Protein AF-A0A6S5NQM1-F1 (afdb_monomer_lite)

Organism: Escherichia coli (NCBI:txid562)

Radius of gyration: 15.1 Å; chains: 1; bounding box: 32×32×39 Å

Foldseek 3Di:
DCVVVVQDDDPVPQDPLNVLVSLLVVLVVDDDPPCNVVVSVVSNVLSVLVVVLVVLCCAADPVHDDPHHDDPVVVVVSVVSVVVSVVVSVVSD

Structure (mmCIF, N/CA/C/O backbone):
data_AF-A0A6S5NQM1-F1
#
_entry.id   AF-A0A6S5NQM1-F1
#
loop_
_atom_site.group_PDB
_atom_site.id
_atom_site.type_symbol
_atom_site.label_atom_id
_atom_site.label_alt_id
_atom_site.label_comp_id
_atom_site.label_asym_id
_atom_site.label_entity_id
_atom_site.label_seq_id
_atom_site.pdbx_PDB_ins_code
_atom_site.Cartn_x
_atom_site.Cartn_y
_atom_site.Cartn_z
_atom_site.occupancy
_atom_site.B_iso_or_equiv
_atom_site.auth_seq_id
_atom_site.auth_comp_id
_atom_site.auth_asym_id
_atom_site.auth_atom_id
_atom_site.pdbx_PDB_model_num
ATOM 1 N N . MET A 1 1 ? 1.846 -8.468 12.849 1.00 77.06 1 MET A N 1
ATOM 2 C CA . MET A 1 1 ? 0.990 -7.289 12.619 1.00 77.06 1 MET A CA 1
ATOM 3 C C . MET A 1 1 ? -0.473 -7.654 12.806 1.00 77.06 1 MET A C 1
ATOM 5 O O . MET A 1 1 ? -0.823 -7.840 13.954 1.00 77.06 1 MET A O 1
ATOM 9 N N . CYS A 1 2 ? -1.292 -7.901 11.774 1.00 83.44 2 CYS A N 1
ATOM 10 C CA . CYS A 1 2 ? -2.748 -8.119 11.923 1.00 83.44 2 CYS A CA 1
ATOM 11 C C . CYS A 1 2 ? -3.166 -9.084 13.055 1.00 83.44 2 CYS A C 1
ATOM 13 O O . CYS A 1 2 ? -3.970 -8.720 13.908 1.00 83.44 2 CYS A O 1
ATOM 15 N N . ALA A 1 3 ? -2.562 -10.277 13.123 1.00 84.12 3 ALA A N 1
ATOM 16 C CA . ALA A 1 3 ? -2.872 -11.265 14.162 1.00 84.12 3 ALA A CA 1
ATOM 17 C C . ALA A 1 3 ? -2.595 -10.774 15.599 1.00 84.12 3 ALA A C 1
ATOM 19 O O . ALA A 1 3 ? -3.320 -11.148 16.516 1.00 84.12 3 ALA A O 1
ATOM 20 N N . ASN A 1 4 ? -1.591 -9.910 15.796 1.00 85.12 4 ASN A N 1
ATOM 21 C CA . ASN A 1 4 ? -1.238 -9.368 17.115 1.00 85.12 4 ASN A CA 1
ATOM 22 C C . ASN A 1 4 ? -2.294 -8.379 17.638 1.00 85.12 4 ASN A C 1
ATOM 24 O O . ASN A 1 4 ? -2.382 -8.184 18.844 1.00 85.12 4 ASN A O 1
ATOM 28 N N . HIS A 1 5 ? -3.105 -7.798 16.746 1.00 84.50 5 HIS A N 1
ATOM 29 C CA . HIS A 1 5 ? -4.158 -6.824 17.069 1.00 84.50 5 HIS A CA 1
ATOM 30 C C . HIS A 1 5 ? -5.561 -7.430 16.894 1.00 84.50 5 HIS A C 1
ATOM 32 O O . HIS A 1 5 ? -6.550 -6.715 16.771 1.00 84.50 5 HIS A O 1
ATOM 38 N N . GLY A 1 6 ? -5.665 -8.765 16.844 1.00 85.50 6 GLY A N 1
ATOM 39 C CA . GLY A 1 6 ? -6.947 -9.465 16.720 1.00 85.50 6 GLY A CA 1
ATOM 40 C C . GLY A 1 6 ? -7.637 -9.304 15.360 1.00 85.50 6 GLY A C 1
ATOM 41 O O . GLY A 1 6 ? -8.805 -9.663 15.224 1.00 85.50 6 GLY A O 1
ATOM 42 N N . ILE A 1 7 ? -6.937 -8.798 14.341 1.00 89.00 7 ILE A N 1
ATOM 43 C CA . ILE A 1 7 ? -7.475 -8.663 12.986 1.00 89.00 7 ILE A CA 1
ATOM 44 C C . ILE A 1 7 ? -7.428 -10.041 12.320 1.00 89.00 7 ILE A C 1
ATOM 46 O O . ILE A 1 7 ? -6.352 -10.566 12.013 1.00 89.00 7 ILE A O 1
ATOM 50 N N . ALA A 1 8 ? -8.604 -10.633 12.102 1.00 88.50 8 ALA A N 1
ATOM 51 C CA . ALA A 1 8 ? -8.737 -11.909 11.410 1.00 88.50 8 ALA A CA 1
ATOM 52 C C . ALA A 1 8 ? -8.266 -11.781 9.954 1.00 88.50 8 ALA A C 1
ATOM 54 O O . ALA A 1 8 ? -8.659 -10.856 9.249 1.00 88.50 8 ALA A O 1
ATOM 55 N N . THR A 1 9 ? -7.434 -12.722 9.510 1.00 86.56 9 THR A N 1
ATOM 56 C CA . THR A 1 9 ? -6.907 -12.775 8.139 1.00 86.56 9 THR A CA 1
ATOM 57 C C . THR A 1 9 ? -7.139 -14.157 7.541 1.00 86.56 9 THR A C 1
ATOM 59 O O . THR A 1 9 ? -7.201 -15.160 8.254 1.00 86.56 9 THR A O 1
ATOM 62 N N . ASN A 1 10 ? -7.252 -14.213 6.223 1.00 84.44 10 ASN A N 1
ATOM 63 C CA . ASN A 1 10 ? -7.341 -15.415 5.421 1.00 84.44 10 ASN A CA 1
ATOM 64 C C . ASN A 1 10 ? -6.124 -15.476 4.493 1.00 84.44 10 ASN A C 1
ATOM 66 O O . ASN A 1 10 ? -6.065 -14.789 3.477 1.00 84.44 10 ASN A O 1
ATOM 70 N N . SER A 1 11 ? -5.171 -16.354 4.804 1.00 73.75 11 SER A N 1
ATOM 71 C CA . SER A 1 11 ? -3.920 -16.506 4.047 1.00 73.75 11 SER A CA 1
ATOM 72 C C . SER A 1 11 ? -4.097 -16.900 2.574 1.00 73.75 11 SER A C 1
ATOM 74 O O . SER A 1 11 ? -3.153 -16.775 1.800 1.00 73.75 11 SER A O 1
ATOM 76 N N . THR A 1 12 ? -5.281 -17.376 2.178 1.00 73.62 12 THR A N 1
ATOM 77 C CA . THR A 1 12 ? -5.590 -17.750 0.789 1.00 73.62 12 THR A CA 1
ATOM 78 C C . THR A 1 12 ? -6.136 -16.570 -0.018 1.00 73.62 12 THR A C 1
ATOM 80 O O . THR A 1 12 ? -5.904 -16.497 -1.221 1.00 73.62 12 THR A O 1
ATOM 83 N N . ASN A 1 13 ? -6.832 -15.634 0.634 1.00 73.31 13 ASN A N 1
ATOM 84 C CA . ASN A 1 13 ? -7.570 -14.558 -0.036 1.00 73.31 13 ASN A CA 1
ATOM 85 C C . ASN A 1 13 ? -6.988 -13.160 0.224 1.00 73.31 13 ASN A C 1
ATOM 87 O O . ASN A 1 13 ? -7.162 -12.260 -0.599 1.00 73.31 13 ASN A O 1
ATOM 91 N N . ASP A 1 14 ? -6.261 -12.978 1.325 1.00 79.25 14 ASP A N 1
ATOM 92 C CA . ASP A 1 14 ? -5.743 -11.678 1.736 1.00 79.25 14 ASP A CA 1
ATOM 93 C C . ASP A 1 14 ? -4.311 -11.494 1.242 1.00 79.25 14 ASP A C 1
ATOM 95 O O . ASP A 1 14 ? -3.323 -11.796 1.915 1.00 79.25 14 ASP A O 1
ATOM 99 N N . ASN A 1 15 ? -4.199 -10.962 0.028 1.00 77.25 15 ASN A N 1
ATOM 100 C CA . ASN A 1 15 ? -2.942 -10.401 -0.452 1.00 77.25 15 ASN A CA 1
ATOM 101 C C . ASN A 1 15 ? -2.606 -9.094 0.294 1.00 77.25 15 ASN A C 1
ATOM 103 O O . ASN A 1 15 ? -3.413 -8.559 1.051 1.00 77.25 15 ASN A O 1
ATOM 107 N N . VAL A 1 16 ? -1.407 -8.551 0.075 1.00 78.31 16 VAL A N 1
ATOM 108 C CA . VAL A 1 16 ? -0.935 -7.335 0.764 1.00 78.31 16 VAL A CA 1
ATOM 109 C C . VAL A 1 16 ? -1.943 -6.161 0.696 1.00 78.31 16 VAL A C 1
ATOM 111 O O . VAL A 1 16 ? -2.236 -5.585 1.744 1.00 78.31 16 VAL A O 1
ATOM 114 N N . PRO A 1 17 ? -2.542 -5.824 -0.467 1.00 74.88 17 PRO A N 1
ATOM 115 C CA . PRO A 1 17 ? -3.643 -4.852 -0.528 1.00 74.88 17 PRO A CA 1
ATOM 116 C C . PRO A 1 17 ? -4.887 -5.224 0.304 1.00 74.88 17 PRO A C 1
ATOM 118 O O . PRO A 1 17 ? -5.496 -4.352 0.930 1.00 74.88 17 PRO A O 1
ATOM 121 N N . GLY A 1 18 ? -5.262 -6.507 0.329 1.00 79.31 18 GLY A N 1
ATOM 122 C CA . GLY A 1 18 ? -6.357 -7.027 1.153 1.00 79.31 18 GLY A CA 1
ATOM 123 C C . GLY A 1 18 ? -6.101 -6.835 2.649 1.00 79.31 18 GLY A C 1
ATOM 124 O O . GLY A 1 18 ? -6.956 -6.309 3.359 1.00 79.31 18 GLY A O 1
ATOM 125 N N . LEU A 1 19 ? -4.882 -7.128 3.112 1.00 84.62 19 LEU A N 1
ATOM 126 C CA . LEU A 1 19 ? -4.475 -6.915 4.505 1.00 84.62 19 LEU A CA 1
ATOM 127 C C . LEU A 1 19 ? -4.575 -5.438 4.921 1.00 84.62 19 LEU A C 1
ATOM 129 O O . LEU A 1 19 ? -5.066 -5.135 6.006 1.00 84.62 19 LEU A O 1
ATOM 133 N N . LEU A 1 20 ? -4.185 -4.507 4.046 1.00 84.25 20 LEU A N 1
ATOM 134 C CA . LEU A 1 20 ? -4.324 -3.066 4.299 1.00 84.25 20 LEU A CA 1
ATOM 135 C C . LEU A 1 20 ? -5.784 -2.614 4.400 1.00 84.25 20 LEU A C 1
ATOM 137 O O . LEU A 1 20 ? -6.106 -1.704 5.168 1.00 84.25 20 LEU A O 1
ATOM 141 N N . SER A 1 21 ? -6.675 -3.257 3.646 1.00 83.62 21 SER A N 1
ATOM 142 C CA . SER A 1 21 ? -8.112 -2.988 3.724 1.00 83.62 21 SER A CA 1
ATOM 143 C C . SER A 1 21 ? -8.686 -3.427 5.074 1.00 83.62 21 SER A C 1
ATOM 145 O O . SER A 1 21 ? -9.461 -2.680 5.670 1.00 83.62 21 SER A O 1
ATOM 147 N N . LEU A 1 22 ? -8.250 -4.581 5.594 1.00 88.31 22 LEU A N 1
ATOM 148 C CA . LEU A 1 22 ? -8.622 -5.060 6.930 1.00 88.31 22 LEU A CA 1
ATOM 149 C C . LEU A 1 22 ? -8.110 -4.130 8.036 1.00 88.31 22 LEU A C 1
ATOM 151 O O . LEU A 1 22 ? -8.860 -3.787 8.945 1.00 88.31 22 LEU A O 1
ATOM 155 N N . ILE A 1 23 ? -6.867 -3.659 7.920 1.00 88.81 23 ILE A N 1
ATOM 156 C CA . ILE A 1 23 ? -6.294 -2.673 8.848 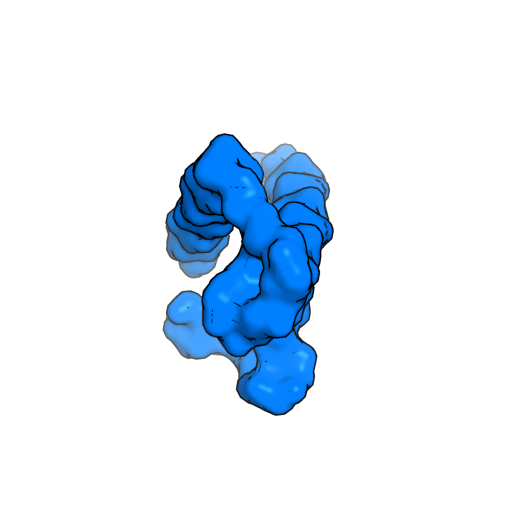1.00 88.81 23 ILE A CA 1
ATOM 157 C C . ILE A 1 23 ? -7.097 -1.372 8.818 1.00 88.81 23 ILE A C 1
ATOM 159 O O . ILE A 1 23 ? -7.460 -0.841 9.860 1.00 88.81 23 ILE A O 1
ATOM 163 N N . THR A 1 24 ? -7.453 -0.884 7.629 1.00 87.56 24 THR A N 1
ATOM 164 C CA . THR A 1 24 ? -8.273 0.330 7.496 1.00 87.56 24 THR A CA 1
ATOM 165 C C . THR A 1 24 ? -9.654 0.157 8.135 1.00 87.56 24 THR A C 1
ATOM 167 O O . THR A 1 24 ? -10.186 1.111 8.692 1.00 87.56 24 THR A O 1
ATOM 170 N N . ALA A 1 25 ? -10.256 -1.034 8.051 1.00 88.12 25 ALA A N 1
ATOM 171 C CA . ALA A 1 25 ? -11.521 -1.324 8.723 1.00 88.12 25 ALA A CA 1
ATOM 172 C C . ALA A 1 25 ? -11.359 -1.314 10.250 1.00 88.12 25 ALA A C 1
ATOM 174 O O . ALA A 1 25 ? -12.129 -0.641 10.921 1.00 88.12 25 ALA A O 1
ATOM 175 N N . HIS A 1 26 ? -10.314 -1.960 10.771 1.00 89.00 26 HIS A N 1
ATOM 176 C CA . HIS A 1 26 ? -10.002 -1.959 12.201 1.00 89.00 26 HIS A CA 1
ATOM 177 C C . HIS A 1 26 ? -9.797 -0.540 12.757 1.00 89.00 26 HIS A C 1
ATOM 179 O O . HIS A 1 26 ? -10.367 -0.184 13.782 1.00 89.00 26 HIS A O 1
ATOM 185 N N . LEU A 1 27 ? -9.040 0.303 12.048 1.00 88.56 27 LEU A N 1
ATOM 186 C CA . LEU A 1 27 ? -8.771 1.679 12.478 1.00 88.56 27 LEU A CA 1
ATOM 187 C C . LEU A 1 27 ? -10.021 2.575 12.477 1.00 88.56 27 LEU A C 1
ATOM 189 O O . LEU A 1 27 ? -10.059 3.555 13.211 1.00 88.56 27 LEU A O 1
ATOM 193 N N . LYS A 1 28 ? -11.048 2.263 11.675 1.00 88.56 28 LYS A N 1
ATOM 194 C CA . LYS A 1 28 ? -12.318 3.015 11.672 1.00 88.56 28 LYS A CA 1
ATOM 195 C C . LYS A 1 28 ? -13.154 2.800 12.927 1.00 88.56 28 LYS A C 1
ATOM 197 O O . LYS A 1 28 ? -13.990 3.648 13.224 1.00 88.56 28 LYS A O 1
ATOM 202 N N . ASP A 1 29 ? -12.944 1.688 13.624 1.00 88.75 29 ASP A N 1
ATOM 203 C CA . ASP A 1 29 ? -13.645 1.385 14.871 1.00 88.75 29 ASP A CA 1
ATOM 204 C C . ASP A 1 29 ? -13.005 2.107 16.073 1.00 88.75 29 ASP A C 1
ATOM 206 O O . ASP A 1 29 ? -13.583 2.141 17.161 1.00 88.75 29 ASP A O 1
ATOM 210 N N . LEU A 1 30 ? -11.820 2.705 15.885 1.00 86.50 30 LEU A N 1
ATOM 211 C CA . LEU A 1 30 ? -11.149 3.518 16.894 1.00 86.50 30 LEU A CA 1
ATOM 212 C C . LEU A 1 30 ? -11.720 4.949 16.925 1.00 86.50 30 LEU A C 1
ATOM 214 O O . LEU A 1 30 ? -12.165 5.462 15.895 1.00 86.50 30 LEU A O 1
ATOM 218 N N . PRO A 1 31 ? -11.694 5.626 18.091 1.00 88.12 31 PRO A N 1
ATOM 219 C CA . PRO A 1 31 ? -12.129 7.015 18.200 1.00 88.12 31 PRO A CA 1
ATOM 220 C C . PRO A 1 31 ? -11.383 7.935 17.229 1.00 88.12 31 PRO A C 1
ATOM 222 O O . PRO A 1 31 ? -10.161 7.868 17.116 1.00 88.12 31 PRO A O 1
ATOM 225 N N . ASP A 1 32 ? -12.126 8.816 16.562 1.00 89.06 32 ASP A N 1
ATOM 226 C CA . ASP A 1 32 ? -11.553 9.827 15.675 1.00 89.06 32 ASP A CA 1
ATOM 227 C C . ASP A 1 32 ? -10.964 10.987 16.485 1.00 89.06 32 ASP A C 1
ATOM 229 O O . ASP A 1 32 ? -11.647 11.593 17.313 1.00 89.06 32 ASP A O 1
ATOM 233 N N . ASP A 1 33 ? -9.694 11.299 16.232 1.00 87.69 33 ASP A N 1
ATOM 234 C CA . ASP A 1 33 ? -8.968 12.429 16.817 1.00 87.69 33 ASP A CA 1
ATOM 235 C C . ASP A 1 33 ? -8.899 13.644 15.868 1.00 87.69 33 ASP A C 1
ATOM 237 O O . ASP A 1 33 ? -8.214 14.627 16.155 1.00 87.69 33 ASP A O 1
ATOM 241 N N . GLY A 1 34 ? -9.634 13.596 14.750 1.00 89.81 34 GLY A N 1
ATOM 242 C CA . GLY A 1 34 ? -9.777 14.669 13.766 1.00 89.81 34 GLY A CA 1
ATOM 243 C C . GLY A 1 34 ? -8.912 14.500 12.517 1.00 89.81 34 GLY A C 1
ATOM 244 O O . GLY A 1 34 ? -8.995 15.331 11.615 1.00 89.81 34 GLY A O 1
ATOM 245 N N . ARG A 1 35 ? -8.092 13.442 12.436 1.00 90.31 35 ARG A N 1
ATOM 246 C CA . ARG A 1 35 ? -7.184 13.189 11.298 1.00 90.31 35 ARG A CA 1
ATOM 247 C C . ARG A 1 35 ? -7.602 12.008 10.416 1.00 90.31 35 ARG A C 1
ATOM 249 O O . ARG A 1 35 ? -6.940 11.726 9.412 1.00 90.31 35 ARG A O 1
ATOM 256 N N . ASN A 1 36 ? -8.663 11.288 10.787 1.00 90.69 36 ASN A N 1
ATOM 257 C CA . ASN A 1 36 ? -9.006 10.000 10.180 1.00 90.69 36 ASN A CA 1
ATOM 258 C C . ASN A 1 36 ? -9.274 10.081 8.674 1.00 90.69 36 ASN A C 1
ATOM 260 O O . ASN A 1 36 ? -8.899 9.166 7.939 1.00 90.69 36 ASN A O 1
ATOM 264 N N . GLU A 1 37 ? -9.882 11.165 8.185 1.00 90.94 37 GLU A N 1
ATOM 265 C CA . GLU A 1 37 ? -10.151 11.333 6.753 1.00 90.94 37 GLU A CA 1
ATOM 266 C C . GLU A 1 37 ? -8.861 11.272 5.919 1.00 90.94 37 GLU A C 1
ATOM 268 O O . GLU A 1 37 ? -8.753 10.459 4.989 1.00 90.94 37 GLU A O 1
ATOM 273 N N . ASP A 1 38 ? -7.865 12.077 6.294 1.00 92.25 38 ASP A N 1
ATOM 274 C CA . ASP A 1 38 ? -6.581 12.154 5.601 1.00 92.25 38 ASP A CA 1
ATOM 275 C C . ASP A 1 38 ? -5.783 10.858 5.756 1.00 92.25 38 ASP A C 1
ATOM 277 O O . ASP A 1 38 ? -5.267 10.330 4.767 1.00 92.25 38 ASP A O 1
ATOM 281 N N . VAL A 1 39 ? -5.758 10.274 6.959 1.00 91.44 39 VAL A N 1
ATOM 282 C CA . VAL A 1 39 ? -5.085 8.989 7.204 1.00 91.44 39 VAL A CA 1
ATOM 283 C C . VAL A 1 39 ? -5.688 7.885 6.341 1.00 91.44 39 VAL A C 1
ATOM 285 O O . VAL A 1 39 ? -4.964 7.171 5.645 1.00 91.44 39 VAL A O 1
ATOM 288 N N . PHE A 1 40 ? -7.014 7.757 6.289 1.00 91.25 40 PHE A N 1
ATOM 289 C CA . PHE A 1 40 ? -7.650 6.730 5.467 1.00 91.25 40 PHE A CA 1
ATOM 290 C C . PHE A 1 40 ? -7.471 6.995 3.971 1.00 91.25 40 PHE A C 1
ATOM 292 O O . PHE A 1 40 ? -7.419 6.054 3.173 1.00 91.25 40 PHE A O 1
ATOM 299 N N . LYS A 1 41 ? -7.381 8.255 3.538 1.00 91.75 41 LYS A N 1
ATOM 300 C CA . LYS A 1 41 ? -7.042 8.598 2.149 1.00 91.75 41 LYS A CA 1
ATOM 301 C C . LYS A 1 41 ? -5.604 8.195 1.807 1.00 91.75 41 LYS A C 1
ATOM 303 O O . LYS A 1 41 ? -5.369 7.627 0.734 1.00 91.75 41 LYS A O 1
ATOM 308 N N . MET A 1 42 ? -4.666 8.413 2.728 1.00 91.81 42 MET A N 1
ATOM 309 C CA . MET A 1 42 ? -3.280 7.968 2.595 1.00 91.81 42 MET A CA 1
ATOM 310 C C . MET A 1 42 ? -3.186 6.441 2.535 1.00 91.81 42 MET A C 1
ATOM 312 O O . MET A 1 42 ? -2.589 5.921 1.599 1.00 91.81 42 MET A O 1
ATOM 316 N N . LEU A 1 43 ? -3.842 5.710 3.443 1.00 90.75 43 LEU A N 1
ATOM 317 C CA . LEU A 1 43 ? -3.829 4.239 3.453 1.00 90.75 43 LEU A CA 1
ATOM 318 C C . LEU A 1 43 ? -4.384 3.634 2.154 1.00 90.75 43 LEU A C 1
ATOM 320 O O . LEU A 1 43 ? -3.800 2.695 1.612 1.00 90.75 43 LEU A O 1
ATOM 324 N N . ARG A 1 44 ? -5.459 4.207 1.590 1.00 89.62 44 ARG A N 1
ATOM 325 C CA . ARG A 1 44 ? -5.981 3.782 0.276 1.00 89.62 44 ARG A CA 1
ATOM 326 C C . ARG A 1 44 ? -4.968 4.009 -0.848 1.00 89.62 44 ARG A C 1
ATOM 328 O O . ARG A 1 44 ? -4.782 3.133 -1.689 1.00 89.62 44 ARG A O 1
ATOM 335 N N . SER A 1 45 ? -4.297 5.159 -0.850 1.00 92.00 45 SER A N 1
ATOM 336 C CA . SER A 1 45 ? -3.243 5.464 -1.829 1.00 92.00 45 SER A CA 1
ATOM 337 C C . SER A 1 45 ? -2.061 4.498 -1.694 1.00 92.00 45 SER A C 1
ATOM 339 O O . SER A 1 45 ? -1.574 3.967 -2.691 1.00 92.00 45 SER A O 1
ATOM 341 N N . SER A 1 46 ? -1.661 4.185 -0.460 1.00 92.25 46 SER A N 1
ATOM 342 C CA . SER A 1 46 ? -0.628 3.194 -0.157 1.00 92.25 46 SER A CA 1
ATOM 343 C C . SER A 1 46 ? -0.998 1.800 -0.665 1.00 92.25 46 SER A C 1
ATOM 345 O O . SER A 1 46 ? -0.151 1.120 -1.239 1.00 92.25 46 SER A O 1
ATOM 347 N N . ALA A 1 47 ? -2.260 1.378 -0.542 1.00 88.94 47 ALA A N 1
ATOM 348 C CA . ALA A 1 47 ? -2.713 0.099 -1.090 1.00 88.94 47 ALA A CA 1
ATOM 349 C C . ALA A 1 47 ? -2.569 0.037 -2.624 1.00 88.94 47 ALA A C 1
ATOM 351 O O . ALA A 1 47 ? -2.095 -0.971 -3.155 1.00 88.94 47 ALA A O 1
ATOM 352 N N . ALA A 1 48 ? -2.906 1.120 -3.335 1.00 90.56 48 ALA A N 1
ATOM 353 C CA . ALA A 1 48 ? -2.720 1.212 -4.786 1.00 90.56 48 ALA A CA 1
ATOM 354 C C . ALA A 1 48 ? -1.233 1.163 -5.185 1.00 90.56 48 ALA A C 1
ATOM 356 O O . ALA A 1 48 ? -0.861 0.455 -6.122 1.00 90.56 48 ALA A O 1
ATOM 357 N N . ILE A 1 49 ? -0.370 1.850 -4.431 1.00 92.62 49 ILE A N 1
ATOM 358 C CA . ILE A 1 49 ? 1.087 1.809 -4.608 1.00 92.62 49 ILE A CA 1
ATOM 359 C C . ILE A 1 49 ? 1.621 0.382 -4.429 1.00 92.62 49 ILE A C 1
ATOM 361 O O . ILE A 1 49 ? 2.341 -0.121 -5.292 1.00 92.62 49 ILE A O 1
ATOM 365 N N . LEU A 1 50 ? 1.253 -0.297 -3.337 1.00 91.62 50 LEU A N 1
ATOM 366 C CA . LEU A 1 50 ? 1.699 -1.667 -3.069 1.00 91.62 50 LEU A CA 1
ATOM 367 C C . LEU A 1 50 ? 1.207 -2.649 -4.134 1.00 91.62 50 LEU A C 1
ATOM 369 O O . LEU A 1 50 ? 1.938 -3.570 -4.497 1.00 91.62 50 LEU A O 1
ATOM 373 N N . HIS A 1 51 ? 0.003 -2.441 -4.672 1.00 89.31 51 HIS A N 1
ATOM 374 C CA . HIS A 1 51 ? -0.490 -3.218 -5.804 1.00 89.31 51 HIS A CA 1
ATOM 375 C C . HIS A 1 51 ? 0.402 -3.042 -7.045 1.00 89.31 51 HIS A C 1
ATOM 377 O O . HIS A 1 51 ? 0.804 -4.033 -7.656 1.00 89.31 51 HIS A O 1
ATOM 383 N N . GLY A 1 52 ? 0.782 -1.802 -7.376 1.00 90.50 52 GLY A N 1
ATOM 384 C CA . GLY A 1 52 ? 1.724 -1.513 -8.461 1.00 90.50 52 GLY A CA 1
ATOM 385 C C . GLY A 1 52 ? 3.092 -2.168 -8.246 1.00 90.50 52 GLY A C 1
ATOM 386 O O . GLY A 1 52 ? 3.623 -2.810 -9.149 1.00 90.50 52 GLY A O 1
ATOM 387 N N . ILE A 1 53 ? 3.630 -2.102 -7.028 1.00 90.62 53 ILE A N 1
ATOM 388 C CA . ILE A 1 53 ? 4.910 -2.738 -6.681 1.00 90.62 53 ILE A CA 1
ATOM 389 C C . ILE A 1 53 ? 4.827 -4.266 -6.789 1.00 90.62 53 ILE A C 1
ATOM 391 O O . ILE A 1 53 ? 5.773 -4.902 -7.254 1.00 90.62 53 ILE A O 1
ATOM 395 N N . ASN A 1 54 ? 3.695 -4.871 -6.422 1.00 86.12 54 ASN A N 1
ATOM 396 C CA . ASN A 1 54 ? 3.490 -6.307 -6.595 1.00 86.12 54 ASN A CA 1
ATOM 397 C C . ASN A 1 54 ? 3.500 -6.708 -8.081 1.00 86.12 54 ASN A C 1
ATOM 399 O O . ASN A 1 54 ? 4.051 -7.747 -8.430 1.00 86.12 54 ASN A O 1
ATOM 403 N N . ASN A 1 55 ? 2.961 -5.865 -8.967 1.00 87.19 55 ASN A N 1
ATOM 404 C CA . ASN A 1 55 ? 3.068 -6.061 -10.413 1.00 87.19 55 ASN A CA 1
ATOM 405 C C . ASN A 1 55 ? 4.534 -5.978 -10.886 1.00 87.19 55 ASN A C 1
ATOM 407 O O . ASN A 1 55 ? 5.001 -6.881 -11.581 1.00 87.19 55 ASN A O 1
ATOM 411 N N . LEU A 1 56 ? 5.292 -4.968 -10.437 1.00 86.75 56 LEU A N 1
ATOM 412 C CA . LEU A 1 56 ? 6.724 -4.847 -10.754 1.00 86.75 56 LEU A CA 1
ATOM 413 C C . LEU A 1 56 ? 7.515 -6.084 -10.309 1.00 86.75 56 LEU A C 1
ATOM 415 O O . LEU A 1 56 ? 8.306 -6.629 -11.076 1.00 86.75 56 LEU A O 1
ATOM 419 N N . ARG A 1 57 ? 7.257 -6.580 -9.096 1.00 84.19 57 ARG A N 1
ATOM 420 C CA . ARG A 1 57 ? 7.846 -7.828 -8.599 1.00 84.19 57 ARG A CA 1
ATOM 421 C C . ARG A 1 57 ? 7.483 -9.014 -9.496 1.00 84.19 57 ARG A C 1
ATOM 423 O O . ARG A 1 57 ? 8.359 -9.807 -9.830 1.00 84.19 57 ARG A O 1
ATOM 430 N N . ASN A 1 58 ? 6.215 -9.147 -9.865 1.00 83.00 58 ASN A N 1
ATOM 431 C CA . ASN A 1 58 ? 5.721 -10.329 -10.565 1.00 83.00 58 ASN A CA 1
ATOM 432 C C . ASN A 1 58 ? 6.088 -10.378 -1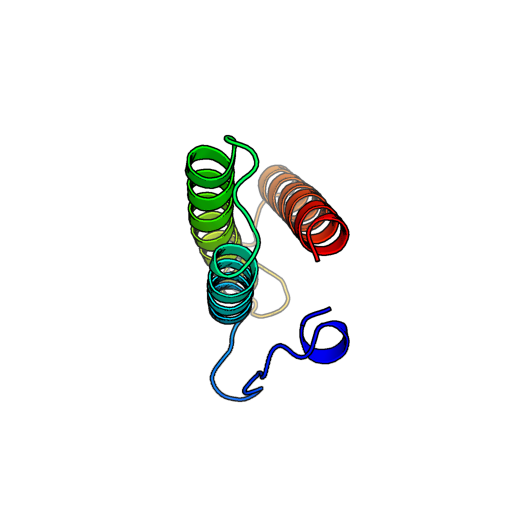2.050 1.00 83.00 58 ASN A C 1
ATOM 434 O O . ASN A 1 58 ? 6.055 -11.461 -12.615 1.00 83.00 58 ASN A O 1
ATOM 438 N N . ASN A 1 59 ? 6.408 -9.246 -12.678 1.00 83.69 59 ASN A N 1
ATOM 439 C CA . ASN A 1 59 ? 6.620 -9.187 -14.129 1.00 83.69 59 ASN A CA 1
ATOM 440 C C . ASN A 1 59 ? 7.973 -8.601 -14.547 1.00 83.69 59 ASN A C 1
ATOM 442 O O . ASN A 1 59 ? 8.330 -8.693 -15.714 1.00 83.69 59 ASN A O 1
ATOM 446 N N . TYR A 1 60 ? 8.724 -7.986 -13.632 1.00 81.38 60 TYR A N 1
ATOM 447 C CA . TYR A 1 60 ? 9.964 -7.270 -13.965 1.00 81.38 60 TYR A CA 1
ATOM 448 C C . TYR A 1 60 ? 11.092 -7.547 -12.965 1.00 81.38 60 TYR A C 1
ATOM 450 O O . TYR A 1 60 ? 12.083 -6.820 -12.917 1.00 81.38 60 TYR A O 1
ATOM 458 N N . SER A 1 61 ? 10.965 -8.593 -12.146 1.00 75.06 61 SER A N 1
ATOM 459 C CA . SER A 1 61 ? 12.005 -8.999 -11.198 1.00 75.06 61 SER A CA 1
ATOM 460 C C . SER A 1 61 ? 12.462 -10.432 -11.442 1.00 75.06 61 SER A C 1
ATOM 462 O O . SER A 1 61 ? 11.779 -11.220 -12.091 1.00 75.06 61 SER A O 1
ATOM 464 N N . MET A 1 62 ? 13.598 -10.806 -10.851 1.00 75.38 62 MET A N 1
ATOM 465 C CA . MET A 1 62 ? 14.123 -12.174 -10.946 1.00 75.38 62 MET A CA 1
ATOM 466 C C . MET A 1 62 ? 13.194 -13.239 -10.336 1.00 75.38 62 MET A C 1
ATOM 468 O O . MET A 1 62 ? 13.421 -14.424 -10.556 1.00 75.38 62 MET A O 1
ATOM 472 N N . ALA A 1 63 ? 12.156 -12.842 -9.585 1.00 69.31 63 ALA A N 1
ATOM 473 C CA . ALA A 1 63 ? 11.142 -13.767 -9.079 1.00 69.31 63 ALA A CA 1
ATOM 474 C C . ALA A 1 63 ? 10.348 -14.438 -10.215 1.00 69.31 63 ALA A C 1
ATOM 476 O O . ALA A 1 63 ? 9.954 -15.593 -10.083 1.00 69.31 63 ALA A O 1
ATOM 477 N N . HIS A 1 64 ? 10.159 -13.728 -11.329 1.00 64.31 64 HIS A N 1
ATOM 478 C CA . HIS A 1 64 ? 9.538 -14.224 -12.553 1.00 64.31 64 HIS A CA 1
ATOM 479 C C . HIS A 1 64 ? 10.258 -13.581 -13.747 1.00 64.31 64 HIS A C 1
ATOM 481 O O . HIS A 1 64 ? 9.885 -12.485 -14.169 1.00 64.31 64 HIS A O 1
ATOM 487 N N . PRO A 1 65 ? 11.331 -14.217 -14.254 1.00 61.28 65 PRO A N 1
ATOM 488 C CA . PRO A 1 65 ? 12.185 -13.618 -15.270 1.00 61.28 65 PRO A CA 1
ATOM 489 C C . PRO A 1 65 ? 11.412 -13.290 -16.552 1.00 61.28 65 PRO A C 1
ATOM 491 O O . PRO A 1 65 ? 10.804 -14.167 -17.162 1.00 61.28 65 PRO A O 1
ATOM 494 N N . THR A 1 66 ? 11.482 -12.032 -16.972 1.00 69.12 66 THR A N 1
ATOM 495 C CA . THR A 1 66 ? 11.037 -11.542 -18.282 1.00 69.12 66 THR A CA 1
ATOM 496 C C . THR A 1 66 ? 12.243 -11.018 -19.065 1.00 69.12 66 THR A C 1
ATOM 498 O O . THR A 1 66 ? 13.322 -10.834 -18.500 1.00 69.12 66 THR A O 1
ATOM 501 N N . GLU A 1 67 ? 12.095 -10.794 -20.376 1.00 67.88 67 GLU A N 1
ATOM 502 C CA . GLU A 1 67 ? 13.201 -10.326 -21.236 1.00 67.88 67 GLU A CA 1
ATOM 503 C C . GLU A 1 67 ? 13.770 -8.965 -20.799 1.00 67.88 67 GLU A C 1
ATOM 505 O O . GLU A 1 67 ? 14.922 -8.651 -21.089 1.00 67.88 67 GLU A O 1
ATOM 510 N N . THR A 1 68 ? 12.978 -8.154 -20.088 1.00 76.06 68 THR A N 1
ATOM 511 C CA . THR A 1 68 ? 13.381 -6.837 -19.585 1.00 76.06 68 THR A CA 1
ATOM 512 C C . THR A 1 68 ? 13.154 -6.758 -18.079 1.00 76.06 68 THR A C 1
ATOM 514 O O . THR A 1 68 ? 12.020 -6.795 -17.610 1.00 76.06 68 THR A O 1
ATOM 517 N N . LEU A 1 69 ? 14.238 -6.620 -17.316 1.00 80.06 69 LEU A N 1
ATOM 518 C CA . LEU A 1 69 ? 14.174 -6.412 -15.870 1.00 80.06 69 LEU A CA 1
ATOM 519 C C . LEU A 1 69 ? 13.944 -4.937 -15.524 1.00 80.06 69 LEU A C 1
ATOM 521 O O . LEU A 1 69 ? 14.290 -4.033 -16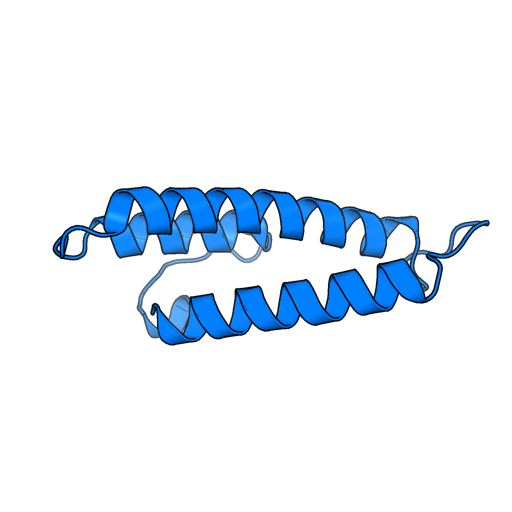.287 1.00 80.06 69 LEU A O 1
ATOM 525 N N . LEU A 1 70 ? 13.395 -4.709 -14.332 1.00 85.44 70 LEU A N 1
ATOM 526 C CA . LEU A 1 70 ? 13.239 -3.388 -13.739 1.00 85.44 70 LEU A CA 1
ATOM 527 C C . LEU A 1 70 ? 14.603 -2.695 -13.619 1.00 85.44 70 LEU A C 1
ATOM 529 O O . LEU A 1 70 ? 15.580 -3.304 -13.176 1.00 85.44 70 LEU A O 1
ATOM 533 N N . ASN A 1 71 ? 14.669 -1.412 -13.977 1.00 89.12 71 ASN A N 1
ATOM 534 C CA . ASN A 1 71 ? 15.888 -0.635 -13.782 1.0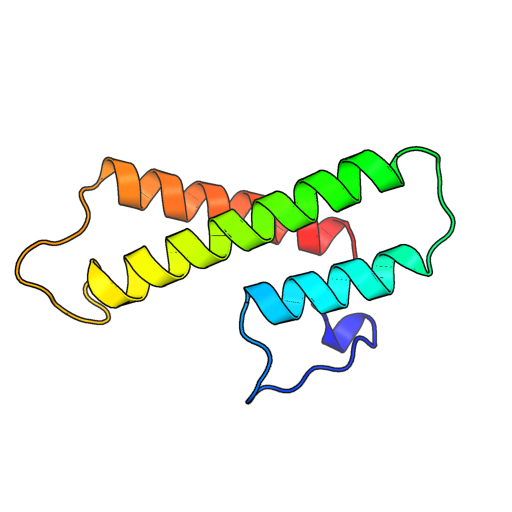0 89.12 71 ASN A CA 1
ATOM 535 C C . ASN A 1 71 ? 16.145 -0.368 -12.287 1.00 89.12 71 ASN A C 1
ATOM 537 O O . ASN A 1 71 ? 15.275 -0.504 -11.423 1.00 89.12 71 ASN A O 1
ATOM 541 N N . GLU A 1 72 ? 17.371 0.045 -11.983 1.00 90.44 72 GLU A N 1
ATOM 542 C CA . GLU A 1 72 ? 17.811 0.223 -10.604 1.00 90.44 72 GLU A CA 1
ATOM 543 C C . GLU A 1 72 ? 17.079 1.362 -9.866 1.00 90.44 72 GLU A C 1
ATOM 545 O O . GLU A 1 72 ? 16.838 1.254 -8.662 1.00 90.44 72 GLU A O 1
ATOM 550 N N . ALA A 1 73 ? 16.696 2.435 -10.565 1.00 93.81 73 ALA A N 1
ATOM 551 C CA . ALA A 1 73 ? 15.992 3.565 -9.961 1.00 93.81 73 ALA A CA 1
ATOM 552 C C . ALA A 1 73 ? 14.593 3.157 -9.477 1.00 93.81 73 ALA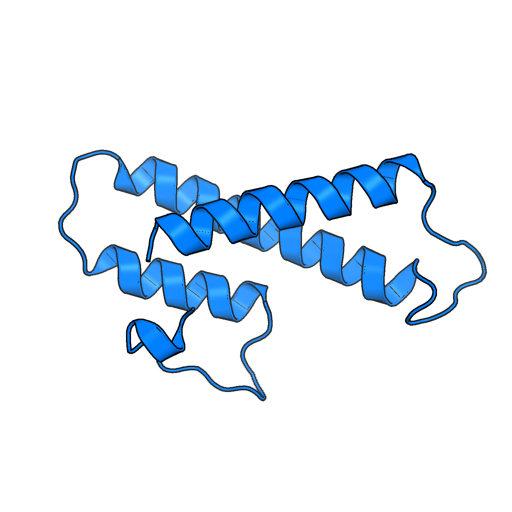 A C 1
ATOM 554 O O . ALA A 1 73 ? 14.259 3.382 -8.311 1.00 93.81 73 ALA A O 1
ATOM 555 N N . ASP A 1 74 ? 13.824 2.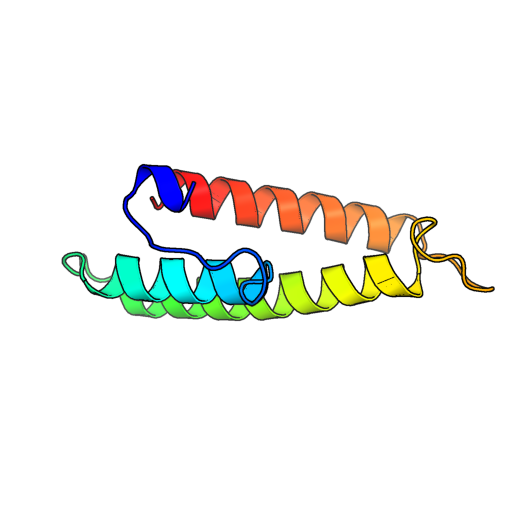480 -10.330 1.00 91.25 74 ASP A N 1
ATOM 556 C CA . ASP A 1 74 ? 12.489 1.981 -9.996 1.00 91.25 74 ASP A CA 1
ATOM 557 C C . ASP A 1 74 ? 12.550 0.922 -8.887 1.00 91.25 74 ASP A C 1
ATOM 559 O O . ASP A 1 74 ? 11.723 0.925 -7.971 1.00 91.25 74 ASP A O 1
ATOM 563 N N . ALA A 1 75 ? 13.571 0.057 -8.905 1.00 90.56 75 ALA A N 1
ATOM 564 C CA . ALA A 1 75 ? 13.787 -0.933 -7.854 1.00 90.56 75 ALA A CA 1
ATOM 565 C C . ALA A 1 75 ? 14.033 -0.273 -6.488 1.00 90.56 75 ALA A C 1
ATOM 567 O O . ALA A 1 75 ? 13.390 -0.628 -5.495 1.00 90.56 75 ALA A O 1
ATOM 568 N N . ARG A 1 76 ? 14.934 0.719 -6.424 1.00 94.44 76 ARG A N 1
ATOM 569 C CA . ARG A 1 76 ? 15.203 1.455 -5.178 1.00 94.44 76 ARG A CA 1
ATOM 570 C C . ARG A 1 76 ? 13.980 2.228 -4.698 1.00 94.44 76 ARG A C 1
ATOM 572 O O . ARG A 1 76 ? 13.702 2.224 -3.498 1.00 94.44 76 ARG A O 1
ATOM 579 N N . PHE A 1 77 ? 13.256 2.869 -5.615 1.00 94.31 77 PHE A N 1
ATOM 580 C CA . PHE A 1 77 ? 12.034 3.599 -5.297 1.00 94.31 77 PHE A CA 1
ATOM 581 C C . PHE A 1 77 ? 10.989 2.674 -4.667 1.00 94.31 77 PHE A C 1
ATOM 583 O O . PHE A 1 77 ? 10.526 2.945 -3.559 1.00 94.31 77 PHE A O 1
ATOM 590 N N . ALA A 1 78 ? 10.700 1.537 -5.308 1.00 93.12 78 ALA A N 1
ATOM 591 C CA . ALA A 1 78 ? 9.755 0.551 -4.796 1.00 93.12 78 ALA A CA 1
ATOM 592 C C . ALA A 1 78 ? 10.151 0.045 -3.399 1.00 93.12 78 ALA A C 1
ATOM 594 O O . ALA A 1 78 ? 9.330 0.066 -2.485 1.00 93.12 78 ALA A O 1
ATOM 595 N N . ILE A 1 79 ? 11.414 -0.351 -3.199 1.00 92.50 79 ILE A N 1
ATOM 596 C CA . ILE A 1 79 ? 11.905 -0.863 -1.908 1.00 92.50 79 ILE A CA 1
ATOM 597 C C . ILE A 1 79 ? 11.724 0.165 -0.786 1.00 92.50 79 ILE A C 1
ATOM 599 O O . ILE A 1 79 ? 11.241 -0.175 0.296 1.00 92.50 79 ILE A O 1
ATOM 603 N N . ASN A 1 80 ? 12.121 1.415 -1.025 1.00 96.44 80 ASN A N 1
ATOM 604 C CA . ASN A 1 80 ? 12.032 2.462 -0.011 1.00 96.44 80 ASN A CA 1
ATOM 605 C C . ASN A 1 80 ? 10.579 2.801 0.316 1.00 96.44 80 ASN A C 1
ATOM 607 O O . ASN A 1 80 ? 10.239 2.950 1.486 1.00 96.44 80 ASN A O 1
ATOM 611 N N . LEU A 1 81 ? 9.719 2.839 -0.700 1.00 95.00 81 LEU A N 1
ATOM 612 C CA . LEU A 1 81 ? 8.309 3.144 -0.528 1.00 95.00 81 LEU A CA 1
ATOM 613 C C . LEU A 1 81 ? 7.573 2.039 0.241 1.00 95.00 81 LEU A C 1
ATOM 615 O O . LEU A 1 81 ? 6.849 2.348 1.184 1.00 95.00 81 LEU A O 1
ATOM 619 N N . VAL A 1 82 ? 7.813 0.757 -0.080 1.00 93.31 82 VAL A N 1
ATOM 620 C CA . VAL A 1 82 ? 7.268 -0.361 0.715 1.00 93.31 82 VAL A CA 1
ATOM 621 C C . VAL A 1 82 ? 7.734 -0.262 2.161 1.00 93.31 82 VAL A C 1
ATOM 623 O O . VAL A 1 82 ? 6.914 -0.407 3.061 1.00 93.31 82 VAL A O 1
ATOM 626 N N . ARG A 1 83 ? 9.023 0.009 2.399 1.00 95.12 83 ARG A N 1
ATOM 627 C CA . ARG A 1 83 ? 9.557 0.124 3.761 1.00 95.12 83 ARG A CA 1
ATOM 628 C C . ARG A 1 83 ? 8.829 1.208 4.553 1.00 95.12 83 ARG A C 1
ATOM 630 O O . ARG A 1 83 ? 8.331 0.913 5.630 1.00 95.12 83 ARG A O 1
ATOM 637 N N . SER A 1 84 ? 8.715 2.416 4.003 1.00 95.81 84 SER A N 1
ATOM 638 C CA . SER A 1 84 ? 8.021 3.526 4.665 1.00 95.81 84 SER A CA 1
ATOM 639 C C . SER A 1 84 ? 6.547 3.219 4.938 1.00 95.81 84 SER A C 1
ATOM 641 O O . SER A 1 84 ? 6.064 3.508 6.028 1.00 95.81 84 SER A O 1
ATOM 643 N N . ILE A 1 85 ? 5.842 2.600 3.984 1.00 93.38 85 ILE A N 1
ATOM 644 C CA . ILE A 1 85 ? 4.434 2.220 4.166 1.00 93.38 85 ILE A CA 1
ATOM 645 C C . ILE A 1 85 ? 4.294 1.178 5.280 1.00 93.38 85 ILE A C 1
ATOM 647 O O . ILE A 1 85 ? 3.443 1.336 6.148 1.00 93.38 85 ILE A O 1
ATOM 651 N N . MET A 1 86 ? 5.121 0.130 5.273 1.00 90.56 86 MET A N 1
ATOM 652 C CA . MET A 1 86 ? 5.026 -0.948 6.262 1.00 90.56 86 MET A CA 1
ATOM 653 C C . MET A 1 86 ? 5.387 -0.474 7.669 1.00 90.56 86 MET A C 1
ATOM 655 O O . MET A 1 86 ? 4.693 -0.839 8.607 1.00 90.56 86 MET A O 1
ATOM 659 N N . THR A 1 87 ? 6.412 0.373 7.814 1.00 93.00 87 THR A N 1
ATOM 660 C CA . THR A 1 87 ? 6.756 0.985 9.107 1.00 93.00 87 THR A CA 1
ATOM 661 C C . THR A 1 87 ? 5.603 1.826 9.647 1.00 93.00 87 THR A C 1
ATOM 663 O O . THR A 1 87 ? 5.207 1.645 10.789 1.00 93.00 87 THR A O 1
ATOM 666 N N . TYR A 1 88 ? 5.006 2.685 8.817 1.00 92.38 88 TYR A N 1
ATOM 667 C CA . TYR A 1 88 ? 3.876 3.511 9.248 1.00 92.38 88 TYR A CA 1
ATOM 668 C C . TYR A 1 88 ? 2.653 2.679 9.658 1.00 92.38 88 TYR A C 1
ATOM 670 O O . TYR A 1 88 ? 1.991 2.982 10.645 1.00 92.38 88 TYR A O 1
ATOM 678 N N . VAL A 1 89 ? 2.351 1.615 8.909 1.00 89.31 89 VAL A N 1
ATOM 679 C CA . VAL A 1 89 ? 1.252 0.699 9.238 1.00 89.31 89 VAL A CA 1
ATOM 680 C C . VAL A 1 89 ? 1.510 -0.045 10.555 1.00 89.31 89 VAL A C 1
ATOM 682 O O . VAL A 1 89 ? 0.551 -0.366 11.247 1.00 89.31 89 VAL A O 1
ATOM 685 N N . ASP A 1 90 ? 2.770 -0.308 10.909 1.00 88.06 90 ASP A N 1
ATOM 686 C CA . ASP A 1 90 ? 3.147 -0.976 12.167 1.00 88.06 90 ASP A CA 1
ATOM 687 C C . ASP A 1 90 ? 3.028 -0.054 13.370 1.00 88.06 90 ASP A C 1
ATOM 689 O O . ASP A 1 90 ? 2.553 -0.478 14.411 1.00 88.06 90 ASP A O 1
ATOM 693 N N . GLU A 1 91 ? 3.354 1.224 13.199 1.00 89.50 91 GLU A N 1
ATOM 694 C CA . GLU A 1 91 ? 3.174 2.243 14.237 1.00 89.50 91 GLU A CA 1
ATOM 695 C C . GLU A 1 91 ? 1.704 2.638 14.459 1.00 89.50 91 GLU A C 1
ATOM 697 O O . GLU A 1 91 ? 1.361 3.188 15.505 1.00 89.50 91 GLU A O 1
ATOM 702 N N . LEU A 1 92 ? 0.837 2.407 13.467 1.00 85.50 92 LEU A N 1
ATOM 703 C CA . LEU A 1 92 ? -0.594 2.715 13.544 1.00 85.50 92 LEU A CA 1
ATOM 704 C C . LEU A 1 92 ? -1.420 1.665 14.292 1.00 85.50 92 LEU A C 1
ATOM 706 O O . LEU A 1 92 ? -2.535 1.985 14.710 1.00 85.50 92 LEU A O 1
ATOM 710 N N . LEU A 1 93 ? -0.933 0.427 14.365 1.00 82.75 93 LEU A N 1
ATOM 711 C CA . LEU A 1 93 ? -1.623 -0.699 14.993 1.00 82.75 93 LEU A CA 1
ATOM 712 C C . LEU A 1 93 ? -1.257 -0.792 16.474 1.00 82.75 93 LEU A C 1
ATOM 714 O O . LEU A 1 93 ? -2.195 -1.025 17.273 1.00 82.75 93 LEU A O 1
#

Sequence (93 aa):
MCANHGIATNSTNDNVPGLLSLITAHLKDLPDDGRNEDVFKMLRSSAAILHGINNLRNNYSMAHPTETLLNEADARFAINLVRSIMTYVDELL

Secondary structure (DSSP, 8-state):
-GGGGT----TTT--HHHHHHHHHHHHHTSPP-S-HHHHHHHHHHHHHHHHHHHHHHHHHSTTS--SSPPPHHHHHHHHHHHHHHHHHHHHH-

InterPro domains:
  IPR026001 Abortive infection protein-like, C-terminal domain [PF14355] (2-89)

pLDDT: mean 86.18, std 7.25, range [61.28, 96.44]